Protein AF-A0A1R0KUB8-F1 (afdb_monomer)

In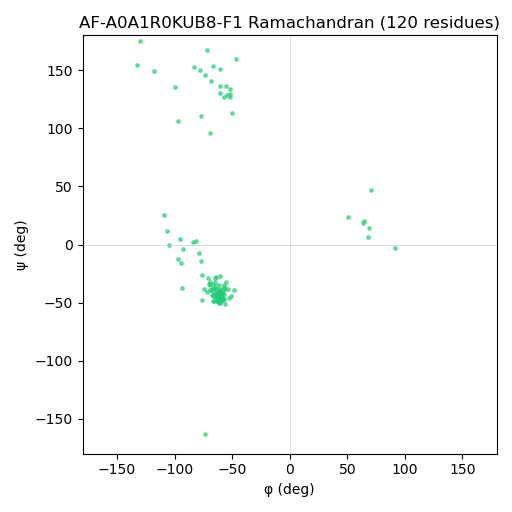terPro domains:
  IPR001387 Cro/C1-type, helix-turn-helix domain [PF01381] (27-64)
  IPR001387 Cro/C1-type, helix-turn-helix domain [PS50943] (27-70)
  IPR001387 Cro/C1-type, helix-turn-helix domain [cd00093] (27-70)
  IPR010982 Lambda repressor-like, DNA-binding domain superfamily [G3DSA:1.10.260.40] (2-117)

Structure (mmCIF, N/CA/C/O backbone):
data_AF-A0A1R0KUB8-F1
#
_entry.id   AF-A0A1R0KUB8-F1
#
loop_
_atom_site.group_PDB
_atom_site.id
_atom_site.type_symbol
_atom_site.label_atom_id
_atom_site.label_alt_id
_atom_site.label_comp_id
_atom_site.label_asym_id
_atom_site.label_entity_id
_atom_site.label_seq_id
_atom_site.pdbx_PDB_ins_code
_atom_site.Cartn_x
_atom_site.Cartn_y
_atom_site.Cartn_z
_atom_site.occupancy
_atom_site.B_iso_or_equiv
_atom_site.auth_seq_id
_atom_site.auth_comp_id
_atom_site.auth_asym_id
_atom_site.auth_atom_id
_atom_site.pdbx_PDB_model_num
ATOM 1 N N . MET A 1 1 ? 12.321 4.510 -11.800 1.00 64.19 1 MET A N 1
ATOM 2 C CA . MET A 1 1 ? 12.492 3.590 -10.647 1.00 64.19 1 MET A CA 1
ATOM 3 C C . MET A 1 1 ? 12.280 4.269 -9.296 1.00 64.19 1 MET A C 1
ATOM 5 O O . MET A 1 1 ? 11.440 3.811 -8.536 1.00 64.19 1 MET A O 1
ATOM 9 N N . ALA A 1 2 ? 12.995 5.361 -8.992 1.00 82.50 2 ALA A N 1
ATOM 10 C CA . ALA A 1 2 ? 12.969 5.980 -7.662 1.00 82.50 2 ALA A CA 1
ATOM 11 C C . ALA A 1 2 ? 11.562 6.397 -7.186 1.00 82.50 2 ALA A C 1
ATOM 13 O O . ALA A 1 2 ? 11.243 6.230 -6.014 1.00 82.50 2 ALA A O 1
ATOM 14 N N . ALA A 1 3 ? 10.698 6.876 -8.090 1.00 88.38 3 ALA A N 1
ATOM 15 C CA . ALA A 1 3 ? 9.319 7.235 -7.755 1.00 88.38 3 ALA A CA 1
ATOM 16 C C . ALA A 1 3 ? 8.488 6.032 -7.270 1.00 88.38 3 ALA A C 1
ATOM 18 O O . ALA A 1 3 ? 7.883 6.115 -6.207 1.00 88.38 3 ALA A O 1
ATOM 19 N N . PHE A 1 4 ? 8.523 4.905 -7.991 1.00 93.81 4 PHE A N 1
ATOM 20 C CA . PHE A 1 4 ? 7.845 3.664 -7.590 1.00 93.81 4 PHE A CA 1
ATOM 21 C C . PHE A 1 4 ? 8.301 3.199 -6.202 1.00 93.81 4 PHE A C 1
ATOM 23 O O . PHE A 1 4 ? 7.477 2.980 -5.320 1.00 93.81 4 PHE A O 1
ATOM 30 N N . THR A 1 5 ? 9.615 3.108 -5.985 1.00 95.50 5 THR A N 1
ATOM 31 C CA . THR A 1 5 ? 10.174 2.657 -4.705 1.00 95.50 5 THR A CA 1
ATOM 32 C C . THR A 1 5 ? 9.767 3.574 -3.550 1.00 95.50 5 THR A C 1
ATOM 34 O O . THR A 1 5 ? 9.421 3.083 -2.478 1.00 95.50 5 THR A O 1
ATOM 37 N N . ARG A 1 6 ? 9.743 4.898 -3.765 1.00 95.06 6 ARG A N 1
ATOM 38 C CA . ARG A 1 6 ? 9.255 5.858 -2.762 1.00 95.06 6 ARG A CA 1
ATOM 39 C C . ARG A 1 6 ? 7.777 5.651 -2.440 1.00 95.06 6 ARG A C 1
ATOM 41 O O . ARG A 1 6 ? 7.441 5.566 -1.265 1.00 95.06 6 ARG A O 1
ATOM 48 N N . LYS A 1 7 ? 6.916 5.535 -3.457 1.00 96.06 7 LYS A N 1
ATOM 49 C CA . LYS A 1 7 ? 5.475 5.296 -3.273 1.00 96.06 7 LYS A CA 1
ATOM 50 C C . LYS A 1 7 ? 5.213 3.988 -2.523 1.00 96.06 7 LYS A C 1
ATOM 52 O O . LYS A 1 7 ? 4.439 3.972 -1.574 1.00 96.06 7 LYS A O 1
ATOM 57 N N . LEU A 1 8 ? 5.914 2.913 -2.888 1.00 97.06 8 LEU A N 1
ATOM 58 C CA . LEU A 1 8 ? 5.799 1.625 -2.207 1.00 97.06 8 LEU A CA 1
ATOM 59 C C . LEU A 1 8 ? 6.213 1.726 -0.735 1.00 97.06 8 LEU A C 1
ATOM 61 O O . LEU A 1 8 ? 5.463 1.306 0.137 1.00 97.06 8 LEU A O 1
ATOM 65 N N . ASN A 1 9 ? 7.378 2.309 -0.442 1.00 96.88 9 ASN A N 1
ATOM 66 C CA . ASN A 1 9 ? 7.823 2.461 0.945 1.00 96.88 9 ASN A CA 1
ATOM 67 C C . ASN A 1 9 ? 6.908 3.394 1.753 1.00 96.88 9 ASN A C 1
ATOM 69 O O . ASN A 1 9 ? 6.757 3.184 2.951 1.00 96.88 9 ASN A O 1
ATOM 73 N N . LYS A 1 10 ? 6.257 4.377 1.115 1.00 96.19 10 LYS A N 1
ATOM 74 C CA . LYS A 1 10 ? 5.233 5.199 1.771 1.00 96.19 10 LYS A CA 1
ATOM 75 C C . LYS A 1 10 ? 4.037 4.351 2.216 1.00 96.19 10 LYS A C 1
ATOM 77 O O . LYS A 1 10 ? 3.609 4.491 3.354 1.00 96.19 10 LYS A O 1
ATOM 82 N N . LEU A 1 11 ? 3.562 3.426 1.376 1.00 97.06 11 LEU A N 1
ATOM 83 C CA . LEU A 1 11 ? 2.500 2.488 1.765 1.00 97.06 11 LEU A CA 1
ATOM 84 C C . LEU A 1 11 ? 2.916 1.615 2.955 1.00 97.06 11 LEU A C 1
ATOM 86 O O . LEU A 1 11 ? 2.165 1.540 3.917 1.00 97.06 11 LEU A O 1
ATOM 90 N N . PHE A 1 12 ? 4.120 1.032 2.937 1.00 96.50 12 PHE A N 1
ATOM 91 C CA . PHE A 1 12 ? 4.632 0.233 4.065 1.00 96.50 12 PHE A CA 1
ATOM 92 C C . PHE A 1 12 ? 4.717 1.027 5.373 1.00 96.50 12 PHE A C 1
ATOM 94 O O . PHE A 1 12 ? 4.387 0.501 6.432 1.00 96.50 12 PHE A O 1
ATOM 101 N N . ARG A 1 13 ? 5.162 2.286 5.302 1.00 94.69 13 ARG A N 1
ATOM 102 C CA . ARG A 1 13 ? 5.341 3.128 6.486 1.00 94.69 13 ARG A CA 1
ATOM 103 C C . ARG A 1 13 ? 4.013 3.565 7.092 1.00 94.69 13 ARG A C 1
ATOM 105 O O . ARG A 1 13 ? 3.902 3.616 8.314 1.00 94.69 13 ARG A O 1
ATOM 112 N N . THR A 1 14 ? 3.048 3.910 6.243 1.00 93.81 14 THR A N 1
ATOM 113 C CA . THR A 1 14 ? 1.792 4.541 6.658 1.00 93.81 14 THR A CA 1
ATOM 114 C C . THR A 1 14 ? 0.674 3.529 6.889 1.00 93.81 14 THR A C 1
ATOM 116 O O . THR A 1 14 ? -0.107 3.700 7.819 1.00 93.81 14 THR A O 1
ATOM 119 N N . VAL A 1 15 ? 0.570 2.471 6.084 1.00 92.88 15 VAL A N 1
ATOM 120 C CA . VAL A 1 15 ? -0.465 1.440 6.236 1.00 92.88 15 VAL A CA 1
ATOM 121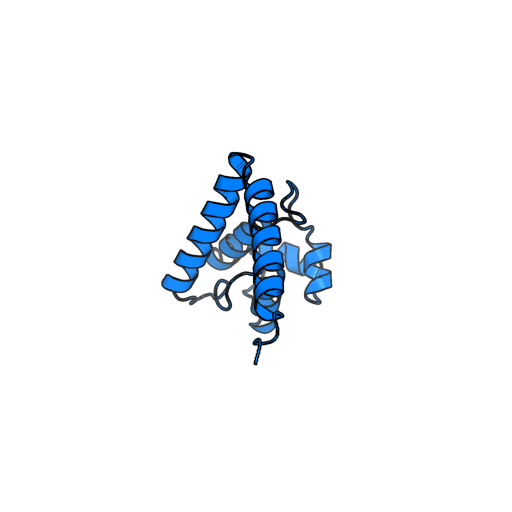 C C . VAL A 1 15 ? 0.142 0.277 7.011 1.00 92.88 15 VAL A C 1
ATOM 123 O O . VAL A 1 15 ? 0.965 -0.470 6.486 1.00 92.88 15 VAL A O 1
ATOM 126 N N . ARG A 1 16 ? -0.250 0.157 8.279 1.00 89.31 16 ARG A N 1
ATOM 127 C CA . ARG A 1 16 ? 0.295 -0.805 9.243 1.00 89.31 16 ARG A CA 1
ATOM 128 C C . ARG A 1 16 ? -0.799 -1.774 9.707 1.00 89.31 16 ARG A C 1
ATOM 130 O O . ARG A 1 16 ? -1.962 -1.362 9.733 1.00 89.31 16 ARG A O 1
ATOM 137 N N . PRO A 1 17 ? -0.459 -3.029 10.050 1.00 84.88 17 PRO A N 1
ATOM 138 C CA . PRO A 1 17 ? -1.403 -3.967 10.651 1.00 84.88 17 PRO A CA 1
ATOM 139 C C . PRO A 1 17 ? -2.025 -3.367 11.917 1.00 84.88 17 PRO A C 1
ATOM 141 O O . PRO A 1 17 ? -1.329 -2.726 12.706 1.00 84.88 17 PRO A O 1
ATOM 144 N N . ASP A 1 18 ? -3.342 -3.530 12.060 1.00 78.31 18 ASP A N 1
ATOM 145 C CA . ASP A 1 18 ? -4.153 -3.089 13.206 1.00 78.31 18 ASP A CA 1
ATOM 146 C C . ASP A 1 18 ? -3.968 -1.616 13.616 1.00 78.31 18 ASP A C 1
ATOM 148 O O . ASP A 1 18 ? -4.181 -1.242 14.764 1.00 78.31 18 ASP A O 1
ATOM 152 N N . GLY A 1 19 ? -3.522 -0.760 12.688 1.00 70.19 19 GLY A N 1
ATOM 153 C CA . GLY A 1 19 ? -3.214 0.644 12.981 1.00 70.19 19 GLY A CA 1
ATOM 154 C C . GLY A 1 19 ? -1.993 0.857 13.887 1.00 70.19 19 GLY A C 1
ATOM 155 O O . GLY A 1 19 ? -1.714 2.002 14.245 1.00 70.19 19 GLY A O 1
ATOM 156 N N . GLY A 1 20 ? -1.257 -0.211 14.216 1.00 77.31 20 GLY A N 1
ATOM 157 C CA . GLY A 1 20 ? -0.149 -0.210 15.167 1.00 77.31 20 GLY A CA 1
ATOM 158 C C . GLY A 1 20 ? 1.130 0.461 14.661 1.00 77.31 20 GLY A C 1
ATOM 159 O O . GLY A 1 20 ? 1.139 1.211 13.680 1.00 77.31 20 GLY A O 1
ATOM 160 N N . ASP A 1 21 ? 2.245 0.176 15.338 1.00 81.88 21 ASP A N 1
ATOM 161 C CA . ASP A 1 21 ? 3.514 0.881 15.110 1.00 81.88 21 ASP A CA 1
ATOM 162 C C . ASP A 1 21 ? 4.501 0.178 14.176 1.00 81.88 21 ASP A C 1
ATOM 164 O O . ASP A 1 21 ? 5.477 0.777 13.717 1.00 81.88 21 ASP A O 1
ATOM 168 N N . VAL A 1 22 ? 4.243 -1.086 13.861 1.00 89.06 22 VAL A N 1
ATOM 169 C CA . VAL A 1 22 ? 5.160 -1.921 13.085 1.00 89.06 22 VAL A CA 1
ATOM 170 C C . VAL A 1 22 ? 4.704 -1.964 11.632 1.00 89.06 22 VAL A C 1
ATOM 172 O O . VAL A 1 22 ? 3.522 -2.121 11.354 1.00 89.06 22 VAL A O 1
ATOM 175 N N . GLU A 1 23 ? 5.631 -1.814 10.686 1.00 93.94 23 GLU A N 1
ATOM 176 C CA . GLU A 1 23 ? 5.327 -2.014 9.265 1.00 93.94 23 GLU A CA 1
ATOM 177 C C . GLU A 1 23 ? 5.000 -3.483 8.973 1.00 93.94 23 GLU A C 1
ATOM 179 O O . GLU A 1 23 ? 5.536 -4.388 9.615 1.00 93.94 23 GLU A O 1
ATOM 184 N N . TYR A 1 24 ? 4.217 -3.736 7.922 1.00 95.25 24 TYR A N 1
ATOM 185 C CA . TYR A 1 24 ? 4.052 -5.099 7.425 1.00 95.25 24 TYR A CA 1
ATOM 186 C C . TYR A 1 24 ? 5.413 -5.747 7.126 1.00 95.25 24 TYR A C 1
ATOM 188 O O . TYR A 1 24 ? 6.221 -5.187 6.368 1.00 95.25 24 TYR A O 1
ATOM 196 N N . PRO A 1 25 ? 5.685 -6.951 7.656 1.00 95.94 25 PRO A N 1
ATOM 197 C CA . PRO A 1 25 ? 6.892 -7.668 7.309 1.00 95.94 25 PRO A CA 1
ATOM 198 C C . PRO A 1 25 ? 6.809 -8.110 5.844 1.00 95.94 25 PRO A C 1
ATOM 200 O O . PRO A 1 25 ? 5.770 -8.554 5.357 1.00 95.94 25 PRO A O 1
ATOM 203 N N . ASN A 1 26 ? 7.928 -8.031 5.121 1.00 97.00 26 ASN A N 1
ATOM 204 C CA . ASN A 1 26 ? 7.959 -8.356 3.691 1.00 97.00 26 ASN A CA 1
ATOM 205 C C . ASN A 1 26 ? 7.398 -9.754 3.384 1.00 97.00 26 ASN A C 1
ATOM 207 O O . ASN A 1 26 ? 6.706 -9.913 2.383 1.00 97.00 26 ASN A O 1
ATOM 211 N N . LYS A 1 27 ? 7.668 -10.744 4.249 1.00 97.38 27 LYS A N 1
ATOM 212 C CA . LYS A 1 27 ? 7.149 -12.117 4.132 1.00 97.38 27 LYS A CA 1
ATOM 213 C C . LYS A 1 27 ? 5.619 -12.185 4.083 1.00 97.38 27 LYS A C 1
ATOM 215 O O . LYS A 1 27 ? 5.080 -13.024 3.372 1.00 97.38 27 LYS A O 1
ATOM 220 N N . GLU A 1 28 ? 4.932 -11.302 4.801 1.00 96.69 28 GLU A N 1
ATOM 221 C CA . GLU A 1 28 ? 3.471 -11.284 4.881 1.00 96.69 28 G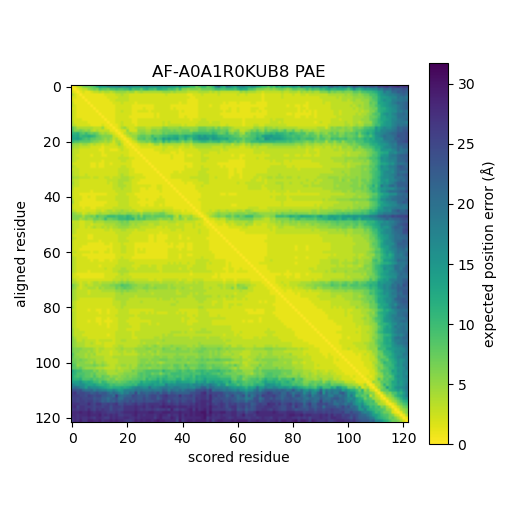LU A CA 1
ATOM 222 C C . GLU A 1 28 ? 2.872 -10.685 3.613 1.00 96.69 28 GLU A C 1
ATOM 224 O O . GLU A 1 28 ? 2.045 -11.319 2.960 1.00 96.69 28 GLU A O 1
ATOM 229 N N . VAL A 1 29 ? 3.394 -9.534 3.177 1.00 97.50 29 VAL A N 1
ATOM 230 C CA . VAL A 1 29 ? 3.004 -8.928 1.895 1.00 97.50 29 VAL A CA 1
ATOM 231 C C . VAL A 1 29 ? 3.292 -9.886 0.737 1.00 97.50 29 VAL A C 1
ATOM 233 O O . VAL A 1 29 ? 2.466 -10.055 -0.155 1.00 97.50 29 VAL A O 1
ATOM 236 N N . ALA A 1 30 ? 4.456 -10.542 0.761 1.00 97.69 30 ALA A N 1
ATOM 237 C CA . ALA A 1 30 ? 4.876 -11.514 -0.240 1.00 97.69 30 ALA A CA 1
ATOM 238 C C . ALA A 1 30 ? 3.908 -12.702 -0.332 1.00 97.69 30 ALA A C 1
ATOM 240 O O . ALA A 1 30 ? 3.466 -13.037 -1.434 1.00 97.69 30 ALA A O 1
ATOM 241 N N . ALA A 1 31 ? 3.541 -13.288 0.813 1.00 97.56 31 ALA A N 1
ATOM 242 C CA . ALA A 1 31 ? 2.575 -14.378 0.890 1.00 97.56 31 ALA A CA 1
ATOM 243 C C . ALA A 1 31 ? 1.200 -13.953 0.353 1.00 97.56 31 ALA A C 1
ATOM 245 O O . ALA A 1 31 ? 0.619 -14.665 -0.464 1.00 97.56 31 ALA A O 1
ATOM 246 N N . ALA A 1 32 ? 0.724 -12.762 0.728 1.00 97.00 32 ALA A N 1
ATOM 247 C CA . ALA A 1 32 ? -0.586 -12.261 0.318 1.00 97.00 32 ALA A CA 1
ATOM 248 C C . ALA A 1 32 ? -0.709 -12.014 -1.197 1.00 97.00 32 ALA A C 1
ATOM 250 O O . ALA A 1 32 ? -1.785 -12.188 -1.768 1.00 97.00 32 ALA A O 1
ATOM 251 N N . ILE A 1 33 ? 0.380 -11.623 -1.871 1.00 96.75 33 ILE A N 1
ATOM 252 C CA . ILE A 1 33 ? 0.362 -11.313 -3.314 1.00 96.75 33 ILE A CA 1
ATOM 253 C C . ILE A 1 33 ? 0.993 -12.403 -4.197 1.00 96.75 33 ILE A C 1
ATOM 255 O O . ILE A 1 33 ? 1.026 -12.264 -5.426 1.00 96.75 33 ILE A O 1
ATOM 259 N N . GLY A 1 34 ? 1.489 -13.485 -3.591 1.00 96.25 34 GLY A N 1
ATOM 260 C CA . GLY A 1 34 ? 2.065 -14.637 -4.285 1.00 96.25 34 GLY A CA 1
ATOM 261 C C . GLY A 1 34 ? 3.417 -14.352 -4.945 1.00 96.25 34 GLY A C 1
ATOM 262 O O . GLY A 1 34 ? 3.614 -14.692 -6.116 1.00 96.25 34 GLY A O 1
ATOM 263 N N . ILE A 1 35 ? 4.335 -13.701 -4.223 1.00 96.38 35 ILE A N 1
ATOM 264 C CA . ILE A 1 35 ? 5.748 -13.528 -4.616 1.00 96.38 35 ILE A CA 1
ATOM 265 C C . ILE A 1 35 ? 6.679 -13.924 -3.463 1.00 96.38 35 ILE A C 1
ATOM 267 O O . ILE A 1 35 ? 6.213 -14.239 -2.374 1.00 96.38 35 ILE A O 1
ATOM 271 N N . SER A 1 36 ? 7.999 -13.924 -3.674 1.00 97.12 36 SER A N 1
ATOM 272 C CA . SER A 1 36 ? 8.950 -14.188 -2.588 1.00 97.12 36 SER A CA 1
ATOM 273 C C . SER A 1 36 ? 9.255 -12.944 -1.746 1.00 97.12 36 SER A C 1
ATOM 275 O O . SER A 1 36 ? 9.245 -11.816 -2.244 1.00 97.12 36 SER A O 1
ATOM 277 N N . ASP A 1 37 ? 9.611 -13.151 -0.475 1.00 97.38 37 ASP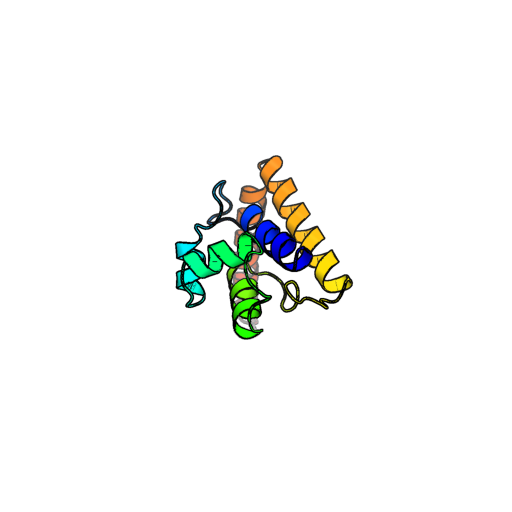 A N 1
ATOM 278 C CA . ASP A 1 37 ? 10.094 -12.090 0.427 1.00 97.38 37 ASP A CA 1
ATOM 279 C C . ASP A 1 37 ? 11.262 -11.307 -0.206 1.00 97.38 37 ASP A C 1
ATOM 281 O O . ASP A 1 37 ? 11.245 -10.076 -0.314 1.00 97.38 37 ASP A O 1
ATOM 285 N N . ALA A 1 38 ? 12.233 -12.029 -0.773 1.00 96.88 38 ALA A N 1
ATOM 286 C CA . ALA A 1 38 ? 13.359 -11.425 -1.478 1.00 96.88 38 ALA A CA 1
ATOM 287 C C . ALA A 1 38 ? 12.906 -10.493 -2.618 1.00 96.88 38 ALA A C 1
ATOM 289 O O . ALA A 1 38 ? 13.494 -9.425 -2.809 1.00 96.88 38 ALA A O 1
ATOM 290 N N . GLN A 1 39 ? 11.845 -10.847 -3.356 1.00 95.31 39 GLN A N 1
ATOM 291 C CA . GLN A 1 39 ? 11.288 -9.980 -4.396 1.00 95.31 39 GLN A CA 1
ATOM 292 C C . GLN A 1 39 ? 10.713 -8.685 -3.812 1.00 95.31 39 GLN A C 1
ATOM 294 O O . GLN A 1 39 ? 11.032 -7.620 -4.342 1.00 95.31 39 GLN A O 1
ATOM 299 N N . VAL A 1 40 ? 9.958 -8.737 -2.708 1.00 96.94 40 VAL A N 1
ATOM 300 C CA . VAL A 1 40 ? 9.483 -7.528 -2.002 1.00 96.94 40 VAL A CA 1
ATOM 301 C C . VAL A 1 40 ? 10.668 -6.662 -1.564 1.00 96.94 40 VAL A C 1
ATOM 303 O O . VAL A 1 40 ? 10.708 -5.466 -1.857 1.00 96.94 40 VAL A O 1
ATOM 306 N N . SER A 1 41 ? 11.689 -7.268 -0.954 1.00 96.75 41 SER A N 1
ATOM 307 C CA . SER A 1 41 ? 12.912 -6.573 -0.533 1.00 96.75 41 SER A CA 1
ATOM 308 C C . SER A 1 41 ? 13.634 -5.875 -1.694 1.00 96.75 41 SER A C 1
ATOM 310 O O . SER A 1 41 ? 14.147 -4.762 -1.538 1.00 96.75 41 SER A O 1
ATOM 312 N N . TYR A 1 42 ? 13.695 -6.489 -2.879 1.00 95.88 42 TYR A N 1
ATOM 313 C CA . TYR A 1 42 ? 14.293 -5.850 -4.055 1.00 95.88 42 TYR A CA 1
ATOM 314 C C . TYR A 1 42 ? 13.475 -4.663 -4.567 1.00 95.88 42 TYR A C 1
ATOM 316 O O . TYR A 1 42 ? 14.072 -3.652 -4.943 1.00 95.88 42 TYR A O 1
ATOM 324 N N . LEU A 1 43 ? 12.142 -4.755 -4.550 1.00 95.75 43 LEU A N 1
ATOM 325 C CA . LEU A 1 43 ? 11.251 -3.661 -4.952 1.00 95.75 43 LEU A CA 1
ATOM 326 C C . LEU A 1 43 ? 11.394 -2.453 -4.015 1.00 95.75 43 LEU A C 1
ATOM 328 O O . LEU A 1 43 ? 11.599 -1.328 -4.480 1.00 95.75 43 LEU A O 1
ATOM 332 N N . ARG A 1 44 ? 11.387 -2.700 -2.699 1.00 95.81 44 ARG A N 1
ATOM 333 C CA . ARG A 1 44 ? 11.547 -1.676 -1.651 1.00 95.81 44 ARG A CA 1
ATOM 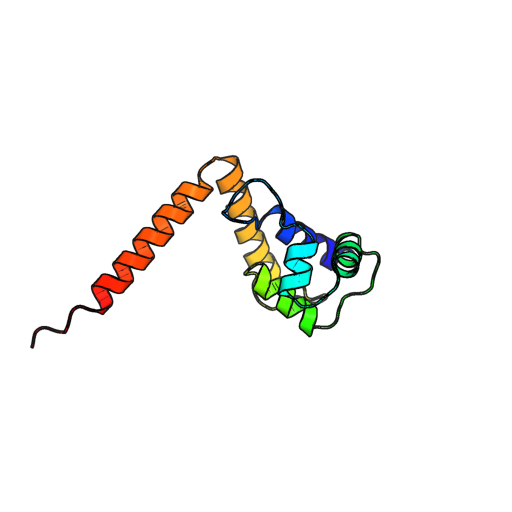334 C C . ARG A 1 44 ? 12.909 -0.987 -1.660 1.00 95.81 44 ARG A C 1
ATOM 336 O O . ARG A 1 44 ? 13.016 0.167 -1.259 1.00 95.81 44 ARG A O 1
ATOM 343 N N . ARG A 1 45 ? 13.950 -1.672 -2.137 1.00 95.69 45 ARG A N 1
ATOM 344 C CA . ARG A 1 45 ? 15.297 -1.100 -2.304 1.00 95.69 45 ARG A CA 1
ATOM 345 C C . ARG A 1 45 ? 15.547 -0.516 -3.696 1.00 95.69 45 ARG A C 1
ATOM 347 O O . ARG A 1 45 ? 16.633 -0.005 -3.939 1.00 95.69 45 ARG A O 1
ATOM 354 N N . GLY A 1 46 ? 14.598 -0.640 -4.626 1.00 93.19 46 GLY A N 1
ATOM 355 C CA . GLY A 1 46 ? 14.776 -0.206 -6.016 1.00 93.19 46 GLY A CA 1
ATOM 356 C C . GLY A 1 46 ? 15.858 -0.979 -6.781 1.00 93.19 46 GLY A C 1
ATOM 357 O O . GLY A 1 46 ? 16.351 -0.494 -7.794 1.00 93.19 46 GLY A O 1
ATOM 358 N N . LYS A 1 47 ? 16.233 -2.180 -6.313 1.00 89.81 47 LYS A N 1
ATOM 359 C CA . LYS A 1 47 ? 17.278 -3.024 -6.927 1.00 89.81 47 LYS A CA 1
ATOM 360 C C . LYS A 1 47 ? 16.796 -3.797 -8.158 1.00 89.81 47 LYS A C 1
ATOM 362 O O . LYS A 1 47 ? 17.595 -4.450 -8.819 1.00 89.81 47 LYS A O 1
ATOM 367 N N . ARG A 1 48 ? 15.494 -3.765 -8.453 1.00 84.44 48 ARG A N 1
ATOM 368 C CA . ARG A 1 48 ? 14.879 -4.434 -9.606 1.00 84.44 48 ARG A CA 1
ATOM 369 C C . ARG A 1 48 ? 13.944 -3.476 -10.337 1.00 84.44 48 ARG A C 1
ATOM 371 O O . ARG A 1 48 ? 13.426 -2.544 -9.729 1.00 84.44 48 ARG A O 1
ATOM 378 N N . GLY A 1 49 ? 13.748 -3.747 -11.630 1.00 84.94 49 GLY A N 1
ATOM 379 C CA . GLY A 1 49 ? 12.761 -3.111 -12.504 1.00 84.94 49 GLY A CA 1
ATOM 380 C C . GLY A 1 49 ? 11.362 -3.005 -11.906 1.00 84.94 49 GLY A C 1
ATOM 381 O O . GLY A 1 49 ? 10.994 -3.763 -11.008 1.00 84.94 49 GLY A O 1
ATOM 382 N N . ILE A 1 50 ? 10.576 -2.088 -12.468 1.00 88.00 50 ILE A N 1
ATOM 383 C CA . ILE A 1 50 ? 9.150 -1.958 -12.165 1.00 88.00 50 ILE A CA 1
ATOM 384 C C . ILE A 1 50 ? 8.485 -3.310 -12.465 1.00 88.00 50 ILE A C 1
ATOM 386 O O . ILE A 1 50 ? 8.699 -3.869 -13.547 1.00 88.00 50 ILE A O 1
ATOM 390 N N . PRO A 1 51 ? 7.745 -3.892 -11.510 1.00 92.44 51 PRO A N 1
ATOM 391 C CA . PRO A 1 51 ? 7.156 -5.204 -11.701 1.00 92.44 51 PRO A CA 1
ATOM 392 C C . PRO A 1 51 ? 5.987 -5.129 -12.692 1.00 92.44 51 PRO A C 1
ATOM 394 O O . PRO A 1 51 ? 5.490 -4.058 -13.035 1.00 92.44 51 PRO A O 1
ATOM 397 N N . ARG A 1 52 ? 5.521 -6.294 -13.154 1.00 94.88 52 ARG A N 1
ATOM 398 C CA . ARG A 1 52 ? 4.361 -6.375 -14.054 1.00 94.88 52 ARG A CA 1
ATOM 399 C C . ARG A 1 52 ? 3.115 -5.787 -13.384 1.00 94.88 52 ARG A C 1
ATOM 401 O O . ARG A 1 52 ? 2.949 -5.933 -12.173 1.00 94.88 52 ARG A O 1
ATOM 408 N N . ALA A 1 53 ? 2.193 -5.256 -14.191 1.00 95.19 53 ALA A N 1
ATOM 409 C CA . ALA A 1 53 ? 0.940 -4.656 -13.724 1.00 95.19 53 ALA A CA 1
ATOM 410 C C . ALA A 1 53 ? 0.183 -5.540 -12.717 1.00 95.19 53 ALA A C 1
ATOM 412 O O . ALA A 1 53 ? -0.284 -5.039 -11.703 1.00 95.19 53 ALA A O 1
ATOM 413 N N . ARG A 1 54 ? 0.152 -6.868 -12.917 1.00 96.44 54 ARG A N 1
ATOM 414 C CA . ARG A 1 54 ? -0.456 -7.821 -11.967 1.00 96.44 54 ARG A CA 1
ATOM 415 C C . ARG A 1 54 ? 0.043 -7.636 -10.527 1.00 96.44 54 ARG A C 1
ATOM 417 O O . ARG A 1 54 ? -0.760 -7.649 -9.603 1.00 96.44 54 ARG A O 1
ATOM 424 N N . ILE A 1 55 ? 1.351 -7.455 -10.342 1.00 96.88 55 ILE A N 1
ATOM 425 C CA . ILE A 1 55 ? 1.964 -7.276 -9.018 1.00 96.88 55 ILE A CA 1
ATOM 426 C C . ILE A 1 55 ? 1.671 -5.882 -8.465 1.00 96.88 55 ILE A C 1
ATOM 428 O O . ILE A 1 55 ? 1.390 -5.762 -7.279 1.00 96.88 55 ILE A O 1
ATOM 432 N N . LEU A 1 56 ? 1.673 -4.846 -9.311 1.00 96.94 56 LEU A N 1
ATOM 433 C CA . LEU A 1 56 ? 1.296 -3.489 -8.892 1.00 96.94 56 LEU A CA 1
ATOM 434 C C . LEU A 1 56 ? -0.129 -3.463 -8.329 1.00 96.94 56 LEU A C 1
ATOM 436 O O . LEU A 1 56 ? -0.346 -2.951 -7.237 1.00 96.94 56 LEU A O 1
ATOM 440 N N . ARG A 1 57 ? -1.082 -4.098 -9.022 1.00 97.38 57 ARG A N 1
ATOM 441 C CA . ARG A 1 57 ? -2.477 -4.183 -8.564 1.00 97.38 57 ARG A CA 1
ATOM 442 C C . ARG A 1 57 ? -2.635 -5.007 -7.299 1.00 97.38 57 ARG A C 1
ATOM 444 O O . ARG A 1 57 ? -3.444 -4.650 -6.452 1.00 97.38 57 ARG A O 1
ATOM 451 N N . ALA A 1 58 ? -1.875 -6.090 -7.165 1.00 97.94 58 ALA A N 1
ATOM 452 C CA . ALA A 1 58 ? -1.902 -6.899 -5.955 1.00 97.94 58 ALA A CA 1
ATOM 453 C C . ALA A 1 58 ? -1.366 -6.118 -4.742 1.00 97.94 58 ALA A C 1
ATOM 455 O O . ALA A 1 58 ? -1.980 -6.165 -3.683 1.00 97.94 58 ALA A O 1
ATOM 456 N N . LEU A 1 59 ? -0.285 -5.347 -4.912 1.00 97.69 59 LEU A N 1
ATOM 457 C CA . LEU A 1 59 ? 0.242 -4.452 -3.876 1.00 97.69 59 LEU A CA 1
ATOM 458 C C . LEU A 1 59 ? -0.761 -3.353 -3.510 1.00 97.69 59 LEU A C 1
ATOM 460 O O . LEU A 1 59 ? -1.025 -3.140 -2.334 1.00 97.69 59 LEU A O 1
ATOM 464 N N . GLU A 1 60 ? -1.347 -2.677 -4.498 1.00 97.62 60 GLU A N 1
ATOM 465 C CA . GLU A 1 60 ? -2.359 -1.641 -4.250 1.00 97.62 60 GLU A CA 1
ATOM 466 C C . GLU A 1 60 ? -3.558 -2.199 -3.490 1.00 97.62 60 GLU A C 1
ATOM 468 O O . GLU A 1 60 ? -3.970 -1.617 -2.494 1.00 97.62 60 GLU A O 1
ATOM 473 N N . LYS A 1 61 ? -4.063 -3.365 -3.910 1.00 97.44 61 LYS A N 1
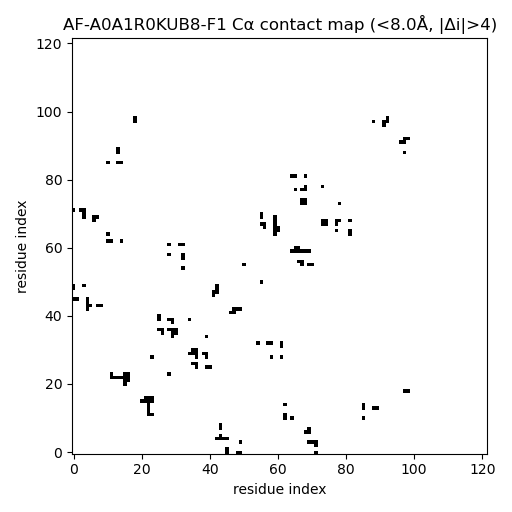ATOM 474 C CA . LYS A 1 61 ? -5.158 -4.047 -3.221 1.00 97.44 61 LYS A CA 1
ATOM 475 C C . LYS A 1 61 ? -4.781 -4.413 -1.786 1.00 97.44 61 LYS A C 1
ATOM 477 O O . LYS A 1 61 ? -5.586 -4.182 -0.895 1.00 97.44 61 LYS A O 1
ATOM 482 N N . PHE A 1 62 ? -3.584 -4.961 -1.568 1.00 96.81 62 PHE A N 1
ATOM 483 C CA . PHE A 1 62 ? -3.107 -5.341 -0.236 1.00 96.81 62 PHE A CA 1
ATOM 484 C C . PHE A 1 62 ? -3.092 -4.147 0.726 1.00 96.81 62 PHE A C 1
ATOM 486 O O . PHE A 1 62 ? -3.598 -4.244 1.835 1.00 96.81 62 PHE A O 1
ATOM 493 N N . PHE A 1 63 ? -2.570 -3.002 0.283 1.00 95.94 63 PHE A N 1
ATOM 494 C CA . PHE A 1 63 ? -2.490 -1.791 1.105 1.00 95.94 63 PHE A CA 1
ATOM 495 C C . PHE A 1 63 ? -3.772 -0.942 1.102 1.00 95.94 63 PHE A C 1
ATOM 497 O O . PHE A 1 63 ? -3.774 0.146 1.673 1.00 95.94 63 PHE A O 1
ATOM 504 N N . GLY A 1 64 ? -4.836 -1.373 0.416 1.00 94.56 64 GLY A N 1
ATOM 505 C CA . GLY A 1 64 ? -6.053 -0.571 0.245 1.00 94.56 64 GLY A CA 1
ATOM 506 C C . GLY A 1 64 ? -5.842 0.728 -0.547 1.00 94.56 64 GLY A C 1
ATOM 507 O O . GLY A 1 64 ? -6.662 1.641 -0.481 1.00 94.56 64 GLY A O 1
ATOM 508 N N . ALA A 1 65 ? -4.745 0.840 -1.300 1.00 96.00 65 ALA A N 1
ATOM 509 C CA . ALA A 1 65 ? -4.449 2.011 -2.110 1.00 96.00 65 ALA A CA 1
ATOM 510 C C . ALA A 1 65 ? -5.275 2.010 -3.403 1.00 96.00 65 ALA A C 1
ATOM 512 O O . ALA A 1 65 ? -5.590 0.966 -3.982 1.00 96.00 65 ALA A O 1
ATOM 513 N N . ARG A 1 66 ? -5.587 3.207 -3.909 1.00 96.25 66 ARG A N 1
ATOM 514 C CA . ARG A 1 66 ? -6.320 3.349 -5.170 1.00 96.25 66 ARG A CA 1
ATOM 515 C C . ARG A 1 66 ? -5.541 2.724 -6.331 1.00 96.25 66 ARG A C 1
ATOM 517 O O . ARG A 1 66 ? -4.342 2.957 -6.490 1.00 96.25 66 ARG A O 1
ATOM 524 N N . LYS A 1 67 ? -6.262 1.993 -7.188 1.00 96.56 67 LYS A N 1
ATOM 525 C CA . LYS A 1 67 ? -5.726 1.412 -8.423 1.00 96.56 67 LYS A CA 1
ATOM 526 C C . LYS A 1 67 ? -5.011 2.470 -9.270 1.00 96.56 67 LYS A C 1
ATOM 528 O O . LYS A 1 67 ? -5.600 3.504 -9.579 1.00 96.56 67 LYS A O 1
ATOM 533 N N . GLY A 1 68 ? -3.783 2.168 -9.684 1.00 95.19 68 GLY A N 1
ATOM 534 C CA . GLY A 1 68 ? -2.951 3.033 -10.521 1.00 95.19 68 GLY A CA 1
ATOM 535 C C . GLY A 1 68 ? -2.036 3.983 -9.746 1.00 95.19 68 GLY A C 1
ATOM 536 O O . GLY A 1 68 ? -1.231 4.676 -10.356 1.00 95.19 68 GLY A O 1
ATOM 537 N N . TYR A 1 69 ? -2.098 4.010 -8.412 1.00 97.00 69 TYR A N 1
ATOM 538 C CA . TYR A 1 69 ? -1.182 4.806 -7.594 1.00 97.00 69 TYR A CA 1
ATOM 539 C C . TYR A 1 69 ? 0.292 4.433 -7.819 1.00 97.00 69 TYR A C 1
ATOM 541 O O . TYR A 1 69 ? 1.144 5.321 -7.928 1.00 97.00 69 TYR A O 1
ATOM 549 N N . LEU A 1 70 ? 0.601 3.135 -7.908 1.00 96.56 70 LEU A N 1
ATOM 550 C CA . LEU A 1 70 ? 1.967 2.628 -8.075 1.00 96.56 70 LEU A CA 1
ATOM 551 C C . LEU A 1 70 ? 2.463 2.672 -9.525 1.00 96.56 70 LEU A C 1
ATOM 553 O O . LEU A 1 70 ? 3.586 2.232 -9.791 1.00 96.56 70 LEU A O 1
ATOM 557 N N . ASP A 1 71 ? 1.668 3.209 -10.450 1.00 94.81 71 ASP A N 1
ATOM 558 C CA . ASP A 1 71 ? 2.028 3.218 -11.861 1.00 94.81 71 ASP A CA 1
ATOM 559 C C . ASP A 1 71 ? 3.132 4.239 -12.156 1.00 94.81 71 ASP A C 1
ATOM 561 O O . ASP A 1 71 ? 3.214 5.289 -11.500 1.00 94.81 71 ASP A O 1
ATOM 565 N N . PRO A 1 72 ? 4.029 3.937 -13.112 1.00 88.81 72 PRO A N 1
ATOM 566 C CA . PRO A 1 72 ? 5.120 4.842 -13.472 1.00 88.81 72 PRO A CA 1
ATOM 567 C C . PRO A 1 72 ? 4.606 6.187 -13.999 1.00 88.81 72 PRO A C 1
ATOM 569 O O . PRO A 1 72 ? 5.208 7.222 -13.727 1.00 88.81 72 PRO A O 1
ATOM 572 N N . ASP A 1 73 ? 3.491 6.136 -14.716 1.00 90.25 73 ASP A N 1
ATOM 573 C CA . ASP A 1 73 ? 2.751 7.205 -15.382 1.00 90.25 73 ASP A CA 1
ATOM 574 C C . ASP A 1 73 ? 1.421 7.510 -14.671 1.00 90.25 73 ASP A C 1
ATOM 576 O O . ASP A 1 73 ? 0.473 8.000 -15.279 1.00 90.25 73 ASP A O 1
ATOM 580 N N . ALA A 1 74 ? 1.346 7.215 -13.367 1.00 91.06 74 ALA A N 1
ATOM 581 C CA . ALA A 1 74 ? 0.160 7.464 -12.559 1.00 91.06 74 ALA A CA 1
ATOM 582 C C . ALA A 1 74 ? -0.327 8.914 -12.685 1.00 91.06 74 ALA A C 1
ATOM 584 O O . ALA A 1 74 ? 0.452 9.857 -12.515 1.00 91.06 74 ALA A O 1
ATOM 585 N N . ASP A 1 75 ? -1.638 9.075 -12.872 1.00 93.88 75 ASP A N 1
ATOM 586 C CA . ASP A 1 75 ? -2.300 10.376 -12.887 1.00 93.88 75 ASP A CA 1
ATOM 587 C C . ASP A 1 75 ? -1.925 11.185 -11.619 1.00 93.88 75 ASP A C 1
ATOM 589 O O . ASP A 1 75 ? -2.075 10.680 -10.490 1.00 93.88 75 ASP A O 1
ATOM 593 N N . PRO A 1 76 ? -1.428 12.430 -11.761 1.00 94.00 76 PRO A N 1
ATOM 594 C CA . PRO A 1 76 ? -1.098 13.294 -10.632 1.00 94.00 76 PRO A CA 1
ATOM 595 C C . PRO A 1 76 ? -2.265 13.509 -9.664 1.00 94.00 76 PRO A C 1
ATOM 597 O O . PRO A 1 76 ? -2.046 13.620 -8.460 1.00 94.00 76 PRO A O 1
ATOM 600 N N . THR A 1 77 ? -3.506 13.510 -10.153 1.00 94.50 77 THR A N 1
ATOM 601 C CA . THR A 1 77 ? -4.706 13.655 -9.320 1.00 94.50 77 THR A CA 1
ATOM 602 C C . THR A 1 77 ? -4.937 12.429 -8.436 1.00 94.50 77 THR A C 1
ATOM 604 O O . THR A 1 77 ? -5.288 12.570 -7.263 1.00 94.50 77 THR A O 1
ATOM 607 N N . ILE A 1 78 ? -4.687 11.220 -8.957 1.00 93.25 78 ILE A N 1
ATOM 608 C CA . ILE A 1 78 ? -4.740 9.971 -8.184 1.00 93.25 78 ILE A CA 1
ATOM 609 C C . ILE A 1 78 ? -3.628 9.977 -7.140 1.00 93.25 78 ILE A C 1
ATOM 611 O O . ILE A 1 78 ? -3.889 9.718 -5.965 1.00 93.25 78 ILE A O 1
ATOM 615 N N . THR A 1 79 ? -2.405 10.306 -7.564 1.00 95.19 79 THR A N 1
ATOM 616 C CA . THR A 1 79 ? -1.239 10.346 -6.676 1.00 95.19 79 THR A CA 1
ATOM 617 C C . THR A 1 79 ? -1.456 11.342 -5.536 1.00 95.19 79 THR A C 1
ATOM 619 O O . THR A 1 79 ? -1.295 10.968 -4.379 1.00 95.19 79 THR A O 1
ATOM 622 N N . GLY A 1 80 ? -1.915 12.560 -5.839 1.00 95.31 80 GLY A N 1
ATOM 623 C CA . GLY A 1 80 ? -2.173 13.603 -4.846 1.00 95.31 80 GLY A CA 1
ATOM 624 C C . GLY A 1 80 ? -3.255 13.225 -3.833 1.00 95.31 80 GLY A C 1
ATOM 625 O O . GLY A 1 80 ? -3.052 13.405 -2.636 1.00 95.31 80 GLY A O 1
ATOM 626 N N . LYS A 1 81 ? -4.371 12.630 -4.283 1.00 95.12 81 LYS A N 1
ATOM 627 C CA . LYS A 1 81 ? -5.444 12.177 -3.378 1.00 95.12 81 LYS A CA 1
ATOM 628 C C . LYS A 1 81 ? -4.967 11.093 -2.415 1.00 95.12 81 LYS A C 1
ATOM 630 O O . LYS A 1 81 ? -5.199 11.204 -1.215 1.00 95.12 81 LYS A O 1
ATOM 635 N N . VAL A 1 82 ? -4.280 10.070 -2.927 1.00 96.62 82 VAL A N 1
ATOM 636 C CA . VAL A 1 82 ? -3.726 9.004 -2.077 1.00 96.62 82 VAL A CA 1
ATOM 637 C C . VAL A 1 82 ? -2.677 9.581 -1.129 1.00 96.62 82 VAL A C 1
ATOM 639 O O . VAL A 1 82 ? -2.687 9.280 0.058 1.00 96.62 82 VAL A O 1
ATOM 642 N N . ASP A 1 83 ? -1.803 10.462 -1.613 1.00 96.25 83 ASP A N 1
ATOM 643 C CA . ASP A 1 83 ? -0.761 11.056 -0.783 1.00 96.25 83 ASP A CA 1
ATOM 644 C C . ASP A 1 83 ? -1.313 11.922 0.353 1.00 96.25 83 ASP A C 1
ATOM 646 O O . ASP A 1 83 ? -0.738 11.887 1.443 1.00 96.25 83 ASP A O 1
ATOM 650 N N . GLN A 1 84 ? -2.413 12.642 0.115 1.00 96.81 84 GLN A N 1
ATOM 651 C CA . GLN A 1 84 ? -3.138 13.407 1.128 1.00 96.81 84 GLN A CA 1
ATOM 652 C C . GLN A 1 84 ? -3.790 12.490 2.171 1.00 96.81 84 GLN A C 1
ATOM 654 O O . GLN A 1 84 ? -3.686 12.753 3.366 1.00 96.81 84 GLN A O 1
ATOM 659 N N . GLN A 1 85 ? -4.424 11.396 1.738 1.00 95.00 85 GLN 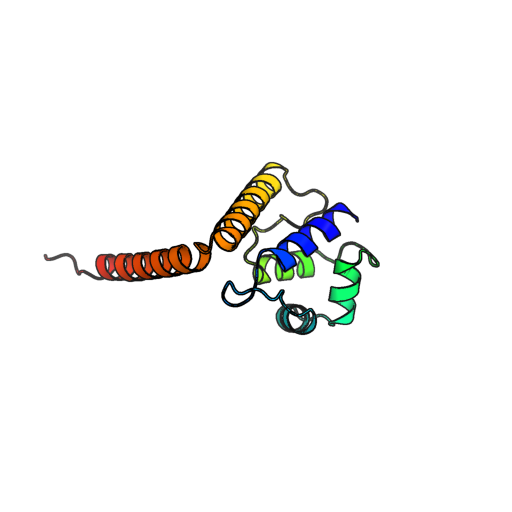A N 1
ATOM 660 C CA . GLN A 1 85 ? -5.018 10.407 2.645 1.00 95.00 85 GLN A CA 1
ATOM 661 C C . GLN A 1 85 ? -3.957 9.746 3.531 1.00 95.00 85 GLN A C 1
ATOM 663 O O . GLN A 1 85 ? -4.138 9.646 4.741 1.00 95.00 85 GLN A O 1
ATOM 668 N N . LEU A 1 86 ? -2.818 9.358 2.951 1.00 95.69 86 LEU A N 1
ATOM 669 C CA . LEU A 1 86 ? -1.695 8.799 3.704 1.00 95.69 86 LEU A CA 1
ATOM 670 C C . LEU A 1 86 ? -1.131 9.812 4.714 1.00 95.69 86 LEU A C 1
ATOM 672 O O . LEU A 1 86 ? -0.847 9.447 5.849 1.00 95.69 86 LEU A O 1
ATOM 676 N N . ALA A 1 87 ? -1.018 11.090 4.336 1.00 95.69 87 ALA A N 1
ATOM 677 C CA . ALA A 1 87 ? -0.577 12.138 5.256 1.00 95.69 87 ALA A CA 1
ATOM 678 C C . ALA A 1 87 ? -1.554 12.339 6.429 1.00 95.69 87 ALA A C 1
ATOM 680 O O . ALA A 1 87 ? -1.114 12.526 7.559 1.00 95.69 87 ALA A O 1
ATOM 681 N N . MET A 1 88 ? -2.865 12.251 6.179 1.00 94.88 88 MET A N 1
ATOM 682 C CA . MET A 1 88 ? -3.877 12.300 7.238 1.00 94.88 88 MET A CA 1
ATOM 683 C C . MET A 1 88 ? -3.737 11.120 8.210 1.00 94.88 88 MET A C 1
ATOM 685 O O . MET A 1 88 ? -3.790 11.323 9.418 1.00 94.88 88 MET A O 1
ATOM 689 N N . ILE A 1 89 ? -3.526 9.899 7.703 1.00 92.94 89 ILE A N 1
ATOM 690 C CA . ILE A 1 89 ? -3.325 8.708 8.548 1.00 92.94 89 ILE A CA 1
ATOM 691 C C . ILE A 1 89 ? -2.089 8.874 9.438 1.00 92.94 89 ILE A C 1
ATOM 693 O O . ILE A 1 89 ? -2.162 8.596 10.635 1.00 92.94 89 ILE A O 1
ATOM 697 N N . ASP A 1 90 ? -0.972 9.340 8.873 1.00 92.69 90 ASP A N 1
ATOM 698 C CA . ASP A 1 90 ? 0.252 9.580 9.643 1.00 92.69 90 ASP A CA 1
ATOM 699 C C . ASP A 1 90 ? 0.020 10.652 10.723 1.00 92.69 90 ASP A C 1
ATOM 701 O O . ASP A 1 90 ? 0.342 10.416 11.886 1.00 92.69 90 ASP A O 1
ATOM 705 N N . TRP A 1 91 ? -0.642 11.765 10.385 1.00 94.56 91 TRP A N 1
ATOM 706 C CA . TRP A 1 91 ? -0.977 12.818 11.350 1.00 94.56 91 TRP A CA 1
ATOM 707 C C . TRP A 1 91 ? -1.882 12.311 12.482 1.00 94.56 91 TRP A C 1
ATOM 709 O O . TRP A 1 91 ? -1.612 12.562 13.656 1.00 94.56 91 TRP A O 1
ATOM 719 N N . LEU A 1 92 ? -2.936 11.553 12.161 1.00 92.75 92 LEU A N 1
ATOM 720 C CA . LEU A 1 92 ? -3.823 10.960 13.165 1.00 92.75 92 LEU A CA 1
ATOM 721 C C . LEU A 1 92 ? -3.068 10.006 14.096 1.00 92.75 92 LEU A C 1
ATOM 723 O O . LEU A 1 92 ? -3.352 9.983 15.293 1.00 92.75 92 LEU A O 1
ATOM 727 N N . ARG A 1 93 ? -2.107 9.231 13.576 1.00 90.62 93 ARG A N 1
ATOM 728 C CA . ARG A 1 93 ? -1.274 8.338 14.394 1.00 90.62 93 ARG A CA 1
ATOM 729 C C . ARG A 1 93 ? -0.366 9.126 15.332 1.00 90.62 93 ARG A C 1
ATOM 731 O O . ARG A 1 93 ? -0.341 8.834 16.521 1.00 90.62 93 ARG A O 1
ATOM 738 N N . GLU A 1 94 ? 0.340 10.131 14.816 1.00 91.19 94 GLU A N 1
ATOM 739 C CA . GLU A 1 94 ? 1.264 10.968 15.599 1.00 91.19 94 GLU A CA 1
ATOM 740 C C . GLU A 1 94 ? 0.565 11.711 16.745 1.00 91.19 94 GLU A C 1
ATOM 742 O O . GLU A 1 94 ? 1.178 11.977 17.775 1.00 91.19 94 GLU A O 1
ATOM 747 N N . ASN A 1 95 ? -0.730 11.994 16.593 1.00 93.81 95 ASN A N 1
ATOM 748 C CA . ASN A 1 95 ? -1.551 12.632 17.619 1.00 93.81 95 ASN A CA 1
ATOM 749 C C . ASN A 1 95 ? -2.334 11.631 18.494 1.00 93.81 95 ASN A C 1
ATOM 751 O O . ASN A 1 95 ? -3.142 12.051 19.316 1.00 93.81 95 ASN A O 1
ATOM 755 N N . GLY A 1 96 ? -2.143 10.317 18.320 1.00 90.69 96 GLY A N 1
ATOM 756 C CA . GLY A 1 96 ? -2.858 9.284 19.084 1.00 90.69 96 GLY A CA 1
ATOM 757 C C . GLY A 1 96 ? -4.358 9.170 18.769 1.00 90.69 96 GLY A C 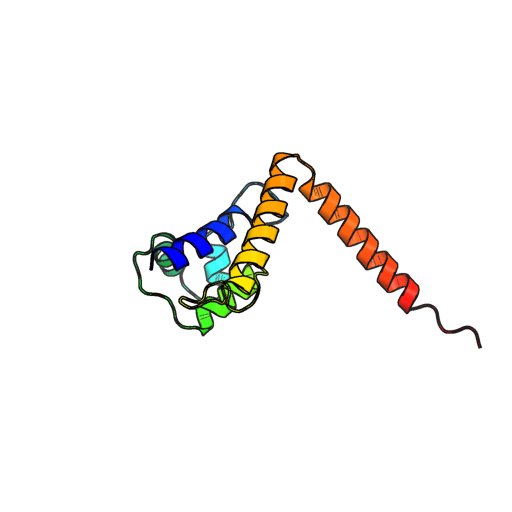1
ATOM 758 O O . GLY A 1 96 ? -5.098 8.528 19.505 1.00 90.69 96 GLY A O 1
ATOM 759 N N . LEU A 1 97 ? -4.824 9.776 17.675 1.00 92.38 97 LEU A N 1
ATOM 760 C CA . LEU A 1 97 ? -6.238 9.850 17.292 1.00 92.38 97 LEU A CA 1
ATOM 761 C C . LEU A 1 97 ? -6.668 8.745 16.321 1.00 92.38 97 LEU A C 1
ATOM 763 O O . LEU A 1 97 ? -7.865 8.523 16.148 1.00 92.38 97 LEU A O 1
ATOM 767 N N . LEU A 1 98 ? -5.723 8.048 15.680 1.00 90.94 98 LEU A N 1
ATOM 768 C CA . LEU A 1 98 ? -6.035 7.077 14.626 1.00 90.94 98 LEU A CA 1
ATOM 769 C C . LEU A 1 98 ? -6.999 5.981 15.103 1.00 90.94 98 LEU A C 1
ATOM 771 O O . LEU A 1 98 ? -7.994 5.720 14.432 1.00 90.94 98 LEU A O 1
ATOM 775 N N . GLN A 1 99 ? -6.753 5.392 16.277 1.00 88.00 99 GLN A N 1
ATOM 776 C CA . GLN A 1 99 ? -7.615 4.333 16.811 1.00 88.00 99 GLN A CA 1
ATOM 777 C C . GLN A 1 99 ? -9.023 4.842 17.143 1.00 88.00 99 GLN A C 1
ATOM 779 O O . GLN A 1 99 ? -10.003 4.150 16.886 1.00 88.00 99 GLN A O 1
ATOM 784 N N . HIS A 1 100 ? -9.137 6.063 17.671 1.00 88.25 100 HIS A N 1
ATOM 785 C CA . HIS A 1 100 ? -10.433 6.679 17.957 1.00 88.25 100 HIS A CA 1
ATOM 786 C C . HIS A 1 100 ? -11.243 6.896 16.680 1.00 88.25 100 HIS A C 1
ATOM 788 O O . HIS A 1 100 ? -12.424 6.564 16.648 1.00 88.25 100 HIS A O 1
ATOM 794 N N . VAL A 1 101 ? -10.602 7.393 15.617 1.00 90.00 101 VAL A N 1
ATOM 795 C CA . VAL A 1 101 ? -11.253 7.575 14.313 1.00 90.00 101 VAL A CA 1
ATOM 796 C C . VAL A 1 101 ? -11.680 6.234 13.720 1.00 90.00 101 VAL A C 1
ATOM 798 O O . VAL A 1 101 ? -12.792 6.136 13.216 1.00 90.00 101 VAL A O 1
ATOM 801 N N . ILE A 1 102 ? -10.841 5.195 13.804 1.00 87.62 102 ILE A N 1
ATOM 802 C CA . ILE A 1 102 ? -11.200 3.849 13.333 1.00 87.62 102 ILE A CA 1
ATOM 803 C C . ILE A 1 102 ? -12.421 3.324 14.091 1.00 87.62 102 ILE A C 1
ATOM 805 O O . ILE A 1 102 ? -13.388 2.919 13.453 1.00 87.62 102 ILE A O 1
ATOM 809 N N . ASN A 1 103 ? -12.407 3.376 15.426 1.00 87.56 103 ASN A N 1
ATOM 810 C CA . ASN A 1 103 ? -13.519 2.898 16.249 1.00 87.56 103 ASN A CA 1
ATOM 811 C C . ASN A 1 103 ? -14.819 3.651 15.927 1.00 87.56 103 ASN A C 1
ATOM 813 O O . ASN A 1 103 ? -15.855 3.028 15.722 1.00 87.56 103 ASN A O 1
ATOM 817 N N . GLU A 1 104 ? -14.755 4.979 15.817 1.00 89.94 104 GLU A N 1
ATOM 818 C CA . GLU A 1 104 ? -15.902 5.810 15.440 1.00 89.94 104 GLU A CA 1
ATOM 819 C C . GLU A 1 104 ? -16.426 5.464 14.036 1.00 89.94 104 GLU A C 1
ATOM 821 O O . GLU A 1 104 ? -17.633 5.383 13.816 1.00 89.94 104 GLU A O 1
ATOM 826 N N . CYS A 1 105 ? -15.534 5.233 13.070 1.00 86.44 105 CYS A N 1
ATOM 827 C CA . CYS A 1 105 ? -15.916 4.812 11.725 1.00 86.44 105 CYS A CA 1
ATOM 828 C C . CYS A 1 105 ? -16.603 3.442 11.718 1.00 86.44 105 CYS A C 1
ATOM 830 O O . CYS A 1 105 ? -17.590 3.282 11.004 1.00 86.44 105 CYS A O 1
ATOM 832 N N . VAL A 1 106 ? -16.105 2.477 12.496 1.00 85.62 106 VAL A N 1
ATOM 833 C CA . VAL A 1 106 ? -16.713 1.143 12.622 1.00 85.62 106 VAL A CA 1
ATOM 834 C C . VAL A 1 106 ? -18.127 1.256 13.185 1.00 85.62 106 VAL A C 1
ATOM 836 O O . VAL A 1 106 ? -19.061 0.769 12.554 1.00 85.62 106 VAL A O 1
ATOM 839 N N . LEU A 1 107 ? -18.304 1.991 14.288 1.00 84.00 107 LEU A N 1
ATOM 840 C CA . LEU A 1 107 ? -19.620 2.191 14.902 1.00 84.00 107 LEU A CA 1
ATOM 841 C C . LEU A 1 107 ? -20.627 2.807 13.921 1.00 84.00 107 LEU A C 1
ATOM 843 O O . LEU A 1 107 ? -21.764 2.355 13.835 1.00 84.00 107 LEU A O 1
ATOM 847 N N . ARG A 1 108 ? -20.213 3.806 13.131 1.00 82.94 108 ARG A N 1
ATOM 848 C CA . ARG A 1 108 ? -21.103 4.434 12.137 1.00 82.94 108 ARG A CA 1
ATOM 849 C C . ARG A 1 108 ? -21.504 3.499 11.000 1.00 82.94 108 ARG A C 1
ATOM 851 O O . ARG A 1 108 ? -22.609 3.631 10.474 1.00 82.94 108 ARG A O 1
ATOM 858 N N . LEU A 1 109 ? -20.615 2.594 10.593 1.00 77.50 109 LEU A N 1
ATOM 859 C CA . LEU A 1 109 ? -20.936 1.596 9.573 1.00 77.50 109 LEU A CA 1
ATOM 860 C C . LEU A 1 109 ? -21.977 0.604 10.104 1.00 77.50 109 LEU A C 1
ATOM 862 O O . LEU A 1 109 ? -22.965 0.358 9.420 1.00 77.50 109 LEU A O 1
ATOM 866 N N . GLU A 1 110 ? -21.819 0.138 11.344 1.00 74.62 110 GLU A N 1
ATOM 867 C CA . GLU A 1 110 ? -22.787 -0.748 12.005 1.00 74.62 110 GLU A CA 1
ATOM 868 C C . GLU A 1 110 ? -24.164 -0.079 12.166 1.00 74.62 110 GLU A C 1
ATOM 870 O O . GLU A 1 110 ? -25.196 -0.706 11.929 1.00 74.62 110 GLU A O 1
ATOM 875 N N . THR A 1 111 ? -24.212 1.218 12.495 1.00 65.00 111 THR A N 1
ATOM 876 C CA . THR A 1 111 ? -25.494 1.934 12.610 1.00 65.00 111 THR A CA 1
ATOM 877 C C . THR A 1 111 ? -26.190 2.163 11.267 1.00 65.00 111 THR A C 1
ATOM 879 O O . THR A 1 111 ? -27.415 2.124 11.208 1.00 65.00 111 THR A O 1
ATOM 882 N N . HIS A 1 112 ? -25.439 2.377 10.178 1.00 58.50 112 HIS A N 1
ATOM 883 C CA . HIS A 1 112 ? -26.028 2.550 8.844 1.00 58.50 112 HIS A CA 1
ATOM 884 C C . HIS A 1 112 ? -26.608 1.231 8.300 1.00 58.50 112 HIS A C 1
ATOM 886 O O . HIS A 1 112 ? -27.568 1.247 7.531 1.00 58.50 112 HIS A O 1
ATOM 892 N N . GLU A 1 113 ? -26.057 0.078 8.692 1.00 55.62 113 GLU A N 1
ATOM 893 C CA . GLU A 1 113 ? -26.652 -1.224 8.367 1.00 55.62 113 GLU A CA 1
ATOM 894 C C . GLU A 1 113 ? -27.967 -1.458 9.130 1.00 55.62 113 GLU A C 1
ATOM 896 O O . GLU A 1 113 ? -28.912 -1.995 8.557 1.00 55.62 113 GLU A O 1
ATOM 901 N N . ALA A 1 114 ? -28.082 -0.973 10.372 1.00 57.91 114 ALA A N 1
ATOM 902 C CA . ALA A 1 114 ? -29.302 -1.106 11.171 1.00 57.91 114 ALA A CA 1
ATOM 903 C C . ALA A 1 114 ? -30.493 -0.271 10.648 1.00 57.91 114 ALA A C 1
ATOM 905 O O . ALA A 1 114 ? -31.639 -0.697 10.781 1.00 57.91 114 ALA A O 1
ATOM 906 N N . GLU A 1 115 ? -30.254 0.894 10.035 1.00 54.66 115 GLU A N 1
ATOM 907 C CA . GLU A 1 115 ? -31.322 1.708 9.420 1.00 54.66 115 GLU A CA 1
ATOM 908 C C . GLU A 1 115 ? -31.809 1.149 8.071 1.00 54.66 115 GLU A C 1
ATOM 910 O O . GLU A 1 115 ? -32.962 1.366 7.697 1.00 54.66 115 GLU A O 1
ATOM 915 N N . ALA A 1 116 ? -30.967 0.406 7.346 1.00 57.75 116 ALA A N 1
ATOM 916 C CA . ALA A 1 116 ? -31.318 -0.173 6.048 1.00 57.75 116 ALA A CA 1
ATOM 917 C C . ALA A 1 116 ? -32.221 -1.422 6.144 1.00 57.75 116 ALA A C 1
ATOM 919 O O . ALA A 1 116 ? -32.806 -1.815 5.135 1.00 57.75 116 ALA A O 1
ATOM 920 N N . ASP A 1 117 ? -32.347 -2.020 7.334 1.00 53.66 117 ASP A N 1
ATOM 921 C CA . ASP A 1 117 ? -33.099 -3.262 7.581 1.00 53.66 117 ASP A CA 1
ATOM 922 C C . ASP A 1 117 ? -34.435 -3.030 8.317 1.00 53.66 117 ASP A C 1
ATOM 924 O O . ASP A 1 117 ? -35.086 -3.971 8.770 1.00 53.66 117 ASP A O 1
ATOM 928 N N . ILE A 1 118 ? -34.881 -1.773 8.442 1.00 59.25 118 ILE A N 1
ATOM 929 C CA . ILE A 1 118 ? -36.233 -1.473 8.928 1.00 59.25 118 ILE A CA 1
ATOM 930 C C . ILE A 1 118 ? -37.208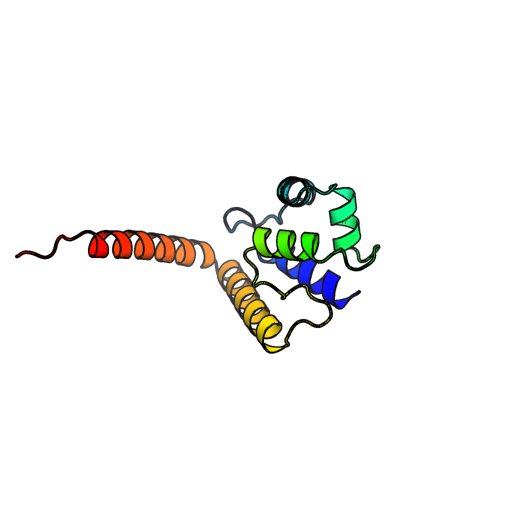 -1.741 7.770 1.00 59.25 118 ILE A C 1
ATOM 932 O O . ILE A 1 118 ? -37.206 -0.983 6.793 1.00 59.25 118 ILE A O 1
ATOM 936 N N . PRO A 1 119 ? -38.065 -2.782 7.831 1.00 57.62 119 PRO A N 1
ATOM 937 C CA . PRO A 1 119 ? -39.074 -2.984 6.806 1.00 57.62 119 PRO A CA 1
ATOM 938 C C . PRO A 1 119 ? -39.999 -1.769 6.790 1.00 57.62 119 PRO A C 1
ATOM 940 O O . PRO A 1 119 ? -40.490 -1.340 7.838 1.00 57.62 119 PRO A O 1
ATOM 943 N N . ALA A 1 120 ? -40.228 -1.217 5.596 1.00 59.88 120 ALA A N 1
ATOM 944 C CA . ALA A 1 120 ? -41.201 -0.158 5.385 1.00 59.88 120 ALA A CA 1
ATOM 945 C C . ALA A 1 120 ? -42.529 -0.581 6.026 1.00 59.88 120 ALA A C 1
ATOM 947 O O . ALA A 1 120 ? -43.150 -1.566 5.619 1.00 59.88 120 ALA A O 1
ATOM 948 N N . ALA A 1 121 ? -42.929 0.131 7.077 1.00 60.19 121 ALA A N 1
ATOM 949 C CA . ALA A 1 121 ? -44.217 -0.073 7.704 1.00 60.19 121 ALA A CA 1
ATOM 950 C C . ALA A 1 121 ? -45.296 0.416 6.724 1.00 60.19 121 ALA A C 1
ATOM 952 O O . ALA A 1 121 ? -45.570 1.608 6.672 1.00 60.19 121 ALA A O 1
ATOM 953 N N . SER A 1 122 ? -45.840 -0.556 5.975 1.00 52.53 122 SER A N 1
ATOM 954 C CA . SER A 1 122 ? -47.121 -0.594 5.233 1.00 52.53 122 SER A CA 1
ATOM 955 C C . SER A 1 122 ? -47.417 0.534 4.244 1.00 52.53 122 SER A C 1
ATOM 957 O O . SER A 1 122 ? -47.767 1.650 4.680 1.00 52.53 122 SER A O 1
#

Radius of gyration: 17.55 Å; Cα contacts (8 Å, |Δi|>4): 102; chains: 1; bounding box: 64×28×34 Å

Foldseek 3Di:
DVQLLVLLVLLQCQQDPPLDHHGDQLCVLCVQLVHHSVVSVCSNVVVDDDDDLSSVVSSCVVSVQDRQCSPPPGDPVSVVVRVVVSVVSVVCVVVVNNVVVVVVVVVVVVVVVVVVPDPPDD

Nearest PDB structures (foldseek):
  3pxp-assembly1_A  TM=7.979E-01  e=3.951E-02  Chloroflexus aurantiacus J-10-fl
  3qq6-assembly1_A  TM=7.888E-01  e=8.060E-02  Bacillus subtilis
  7t5u-assembly1_A  TM=8.316E-01  e=1.557E-01  Escherichia coli
  2ofy-assembly1_B  TM=6.988E-01  e=1.183E-01  Rhodococcus jostii RHA1
  1b0n-assembly1_A  TM=5.479E-01  e=1.060E-01  Bacillus subtilis

Secondary structure (DSSP, 8-state):
-HHHHHHHHHHHHHS-GGG-SSPPPHHHHHHHHTS-HHHHHHHHTT-SPPPPHHHHHHHHHHTTPPTTTT-TT--HHHHHHHHHHHHHHHHHHHTT-HHHHHHHHHHHHHHHHHHHT-----

pLDDT: mean 89.11, std 11.91, range [52.53, 97.94]

Solvent-accessible surface area (backbone atoms only — not comparable to full-atom values): 7092 Å² total; per-residue (Å²): 106,71,67,48,20,51,54,53,45,49,46,38,72,56,52,29,64,94,76,52,92,55,56,68,53,48,57,56,58,12,60,77,60,73,52,53,37,68,56,46,52,30,42,61,68,53,74,49,76,87,71,59,68,72,55,50,52,39,51,24,59,73,68,70,43,64,86,56,52,72,42,98,83,38,55,66,70,55,42,50,54,52,53,50,52,47,50,50,52,45,51,28,47,78,69,70,41,40,66,56,53,51,54,54,52,52,54,53,53,57,53,55,55,59,64,71,70,60,74,81,83,126

Sequence (122 aa):
MAAFTRKLNKLFRTVRPDGGDVEYPNKEVAAAIGISDAQVSYLRRGKRGIPRARILRALEKFFGARKGYLDPDADPTITGKVDQQLAMIDWLRENGLLQHVINECVLRLETHEAEADIPAAS

Mean predicted aligned error: 6.66 Å

Organism: NCBI:txid76021